Protein AF-A0A967KXI3-F1 (afdb_monomer)

Foldseek 3Di:
DDQFLVLQVQVVVVCVVVPFDKDKAADDDPVDPGGIDIDGDDDDDVRLVVVQVVVQVSCCPRPNNPPDGDRDDDDPVCCVVQNDPVRDDQDPVNVVVVVVCVPPPDDPPDPDDDDPVVVVVRSVVRLVSCLVVVRCCSCVVVVNDRPDPPPPDPPPDPVVVVVVVVVVVPPPDD

Sequence (174 aa):
MPRTVVELFDLYELQKELEHQCKCGIELRATDNRRYGGYFYNWGQEEGQKCYEKVRKAVSKQISPEVGVVLKCSCTEYEIDCGPPNDWVASKEQLFIEDAMRRYVVQATENFRQDDNMRIYVMLKWIHHAAMTSDPTYKEFTSGKDITFNPKTYHVDWTTFNNKKERKNGKMAK

Radius of gyration: 25.33 Å; Cα contacts (8 Å, |Δi|>4): 136; chains: 1; bounding box: 49×63×78 Å

Structure (mmCIF, N/CA/C/O backbone):
data_AF-A0A967KXI3-F1
#
_entry.id   AF-A0A967KXI3-F1
#
loop_
_atom_site.group_PDB
_atom_site.id
_atom_site.type_symbol
_atom_site.label_atom_id
_atom_site.label_alt_id
_atom_site.label_comp_id
_atom_site.label_asym_id
_atom_site.label_entity_id
_atom_site.label_seq_id
_atom_site.pdbx_PDB_ins_code
_atom_site.Cartn_x
_atom_site.Cartn_y
_atom_site.Cartn_z
_atom_site.occupancy
_atom_site.B_iso_or_equiv
_atom_site.auth_seq_id
_atom_site.auth_comp_id
_atom_site.auth_asym_id
_atom_site.auth_atom_id
_atom_site.pdbx_PDB_model_num
ATOM 1 N N . MET A 1 1 ? -5.965 -7.346 -1.588 1.00 93.56 1 MET A N 1
ATOM 2 C CA . MET A 1 1 ? -5.558 -6.083 -0.975 1.00 93.56 1 MET A CA 1
ATOM 3 C C . MET A 1 1 ? -6.270 -6.014 0.360 1.00 93.56 1 MET A C 1
ATOM 5 O O . MET A 1 1 ? -7.343 -6.617 0.437 1.00 93.56 1 MET A O 1
ATOM 9 N N . PRO A 1 2 ? -5.702 -5.359 1.384 1.00 97.81 2 PRO A N 1
ATOM 10 C CA . PRO A 1 2 ? -6.383 -5.200 2.663 1.00 97.81 2 PRO A CA 1
ATOM 11 C C . PRO A 1 2 ? -7.748 -4.535 2.475 1.00 97.81 2 PRO A C 1
ATOM 13 O O . PRO A 1 2 ? -7.894 -3.592 1.693 1.00 97.81 2 PRO A O 1
ATOM 16 N N . ARG A 1 3 ? -8.756 -5.061 3.157 1.00 97.94 3 ARG A N 1
ATOM 17 C CA . ARG A 1 3 ? -10.155 -4.614 3.125 1.00 97.94 3 ARG A CA 1
ATOM 18 C C . ARG A 1 3 ? -10.477 -3.738 4.329 1.00 97.94 3 ARG A C 1
ATOM 20 O O . ARG A 1 3 ? -11.375 -2.896 4.248 1.00 97.94 3 ARG A O 1
ATOM 27 N N . THR A 1 4 ? -9.729 -3.953 5.407 1.00 98.62 4 THR A N 1
ATOM 28 C CA . THR A 1 4 ? -9.849 -3.274 6.691 1.00 98.62 4 THR A CA 1
ATOM 29 C C . THR A 1 4 ? -8.501 -2.700 7.134 1.00 98.62 4 THR A C 1
ATOM 31 O O . THR A 1 4 ? -7.444 -3.117 6.648 1.00 98.62 4 THR A O 1
ATOM 34 N N . VAL A 1 5 ? -8.516 -1.747 8.063 1.00 98.62 5 VAL A N 1
ATOM 35 C CA . VAL A 1 5 ? -7.306 -1.161 8.643 1.00 98.62 5 VAL A CA 1
ATOM 36 C C . VAL A 1 5 ? -6.551 -2.171 9.502 1.00 98.62 5 VAL A C 1
ATOM 38 O O . VAL A 1 5 ? -5.327 -2.126 9.526 1.00 98.62 5 VAL A O 1
ATOM 41 N N . VAL A 1 6 ? -7.243 -3.134 10.119 1.00 98.69 6 VAL A N 1
ATOM 42 C CA . VAL A 1 6 ? -6.597 -4.274 10.796 1.00 98.69 6 VAL A CA 1
ATOM 43 C C . VAL A 1 6 ? -5.782 -5.096 9.801 1.00 98.69 6 VAL A C 1
ATOM 45 O O . VAL A 1 6 ? -4.578 -5.234 9.984 1.00 98.69 6 VAL A O 1
ATOM 48 N N . GLU A 1 7 ? -6.377 -5.506 8.674 1.00 98.69 7 GLU A N 1
ATOM 49 C CA . GLU A 1 7 ? -5.645 -6.236 7.627 1.00 98.69 7 GLU A CA 1
ATOM 50 C C . GLU A 1 7 ? -4.482 -5.406 7.040 1.00 98.69 7 GLU A C 1
ATOM 52 O O . GLU A 1 7 ? -3.501 -5.970 6.553 1.00 98.69 7 GLU A O 1
ATOM 57 N N . LEU A 1 8 ? -4.571 -4.067 7.053 1.00 98.69 8 LEU A N 1
ATOM 58 C CA . LEU A 1 8 ? -3.471 -3.186 6.645 1.00 98.69 8 LEU A CA 1
ATOM 59 C C . LEU A 1 8 ? -2.320 -3.205 7.663 1.00 98.69 8 LEU A C 1
ATOM 61 O O . LEU A 1 8 ? -1.161 -3.249 7.249 1.00 98.69 8 LEU A O 1
ATOM 65 N N . PHE A 1 9 ? -2.614 -3.188 8.965 1.00 98.69 9 PHE A N 1
ATOM 66 C CA . PHE A 1 9 ? -1.598 -3.348 10.011 1.00 98.69 9 PHE A CA 1
ATOM 67 C C . PHE A 1 9 ? -0.967 -4.746 9.982 1.00 98.69 9 PHE A C 1
ATOM 69 O O . PHE A 1 9 ? 0.255 -4.854 10.085 1.00 98.69 9 PHE A O 1
ATOM 76 N N . ASP A 1 10 ? -1.751 -5.796 9.741 1.00 98.56 10 ASP A N 1
ATOM 77 C CA . ASP A 1 10 ? -1.215 -7.152 9.577 1.00 98.56 10 ASP A CA 1
ATOM 78 C C . ASP A 1 10 ? -0.297 -7.237 8.351 1.00 98.56 10 ASP A C 1
ATOM 80 O O . ASP A 1 10 ? 0.791 -7.812 8.405 1.00 98.56 10 ASP A O 1
ATOM 84 N N . LEU A 1 11 ? -0.690 -6.601 7.240 1.00 98.56 11 LEU A N 1
ATOM 85 C CA . LEU A 1 11 ? 0.155 -6.517 6.051 1.00 98.56 11 LEU A CA 1
ATOM 86 C C . LEU A 1 11 ? 1.445 -5.736 6.313 1.00 98.56 11 LEU A C 1
ATOM 88 O O . LEU A 1 11 ? 2.486 -6.097 5.767 1.00 98.56 11 LEU A O 1
ATOM 92 N N . TYR A 1 12 ? 1.387 -4.681 7.123 1.00 98.00 12 TYR A N 1
ATOM 93 C CA . TYR A 1 12 ? 2.560 -3.911 7.519 1.00 98.00 12 TYR A CA 1
ATOM 94 C C . TYR A 1 12 ? 3.577 -4.767 8.289 1.00 98.00 12 TYR A C 1
ATOM 96 O O . TYR A 1 12 ? 4.773 -4.718 7.991 1.00 98.00 12 TYR A O 1
ATOM 104 N N . GLU A 1 13 ? 3.118 -5.584 9.239 1.00 98.25 13 GLU A N 1
ATOM 105 C CA . GLU A 1 13 ? 3.993 -6.501 9.976 1.00 98.25 13 GLU A CA 1
ATOM 106 C C . GLU A 1 13 ? 4.527 -7.622 9.075 1.00 98.25 13 GLU A C 1
ATOM 108 O O . GLU A 1 13 ? 5.740 -7.836 9.030 1.00 98.25 13 GLU A O 1
ATOM 113 N N . LEU A 1 14 ? 3.677 -8.230 8.240 1.00 98.19 14 LEU A N 1
ATOM 114 C CA . LEU A 1 14 ? 4.111 -9.213 7.241 1.00 98.19 14 LEU A CA 1
ATOM 115 C C . LEU A 1 14 ? 5.185 -8.636 6.299 1.00 98.19 14 LEU A C 1
ATOM 117 O O . LEU A 1 14 ? 6.164 -9.302 5.968 1.00 98.19 14 LEU A O 1
ATOM 121 N N . GLN A 1 15 ? 5.026 -7.390 5.854 1.00 97.50 15 GLN A N 1
ATOM 122 C CA . GLN A 1 15 ? 5.996 -6.717 4.989 1.00 97.50 15 GLN A CA 1
ATOM 123 C C . GLN A 1 15 ? 7.375 -6.583 5.644 1.00 97.50 15 GLN A C 1
ATOM 125 O O . GLN A 1 15 ? 8.387 -6.763 4.962 1.00 97.50 15 GLN A O 1
ATOM 130 N N . LYS A 1 16 ? 7.421 -6.328 6.957 1.00 95.69 16 LYS A N 1
ATOM 131 C CA . LYS A 1 16 ? 8.672 -6.309 7.729 1.00 95.69 16 LYS A CA 1
ATOM 132 C C . LYS A 1 16 ? 9.290 -7.702 7.822 1.00 95.69 16 LYS A C 1
ATOM 134 O O . LYS A 1 16 ? 10.491 -7.828 7.622 1.00 95.69 16 LYS A O 1
ATOM 139 N N . GLU A 1 17 ? 8.482 -8.732 8.070 1.00 97.56 17 GLU A N 1
ATOM 140 C CA . GLU A 1 17 ? 8.953 -10.123 8.159 1.00 97.56 17 GLU A CA 1
ATOM 141 C C . GLU A 1 17 ? 9.537 -10.649 6.843 1.00 97.56 17 GLU A C 1
ATOM 143 O O . GLU A 1 17 ? 10.480 -11.437 6.847 1.00 97.56 17 GLU A O 1
ATOM 148 N N . LEU A 1 18 ? 8.968 -10.252 5.701 1.00 96.25 18 LEU A N 1
ATOM 149 C CA . LEU A 1 18 ? 9.400 -10.764 4.399 1.00 96.25 18 LEU A CA 1
ATOM 150 C C . LEU A 1 18 ? 10.701 -10.138 3.878 1.00 96.25 18 LEU A C 1
ATOM 152 O O . LEU A 1 18 ? 11.212 -10.647 2.871 1.00 96.25 18 LEU A O 1
ATOM 156 N N . GLU A 1 19 ? 11.188 -9.073 4.529 1.00 94.00 19 GLU A N 1
ATOM 157 C CA . GLU A 1 19 ? 12.424 -8.335 4.216 1.00 94.00 19 GLU A CA 1
ATOM 158 C C . GLU A 1 19 ? 12.572 -7.996 2.723 1.00 94.00 19 GLU A C 1
ATOM 160 O O . GLU A 1 19 ? 13.632 -8.140 2.116 1.00 94.00 19 GLU A O 1
ATOM 165 N N . HIS A 1 20 ? 11.478 -7.565 2.099 1.00 94.81 20 HIS A N 1
ATOM 166 C CA . HIS A 1 20 ? 11.440 -7.235 0.677 1.00 94.81 20 HIS A CA 1
ATOM 167 C C . HIS A 1 20 ? 11.090 -5.762 0.482 1.00 94.81 20 HIS A C 1
ATOM 169 O O . HIS A 1 20 ? 10.381 -5.176 1.303 1.00 94.81 20 HIS A O 1
ATOM 175 N N . GLN A 1 21 ? 11.562 -5.149 -0.607 1.00 94.50 21 GLN A N 1
ATOM 176 C CA . GLN A 1 21 ? 11.219 -3.761 -0.905 1.00 94.50 21 GLN A CA 1
ATOM 177 C C . GLN A 1 21 ? 9.707 -3.634 -1.068 1.00 94.50 21 GLN A C 1
ATOM 179 O O . GLN A 1 21 ? 9.089 -4.293 -1.904 1.00 94.50 21 GLN A O 1
ATOM 184 N N . CYS A 1 22 ? 9.092 -2.805 -0.235 1.00 96.12 22 CYS A N 1
ATOM 185 C CA . CYS A 1 22 ? 7.647 -2.755 -0.147 1.00 96.12 22 CYS A CA 1
ATOM 186 C C . CYS A 1 22 ? 7.149 -1.409 0.375 1.00 96.12 22 CYS A C 1
ATOM 188 O O . CYS A 1 22 ? 7.907 -0.584 0.888 1.00 96.12 22 CYS A O 1
ATOM 190 N N . LYS A 1 23 ? 5.845 -1.188 0.219 1.00 95.81 23 LYS A N 1
ATOM 191 C CA . LYS A 1 23 ? 5.10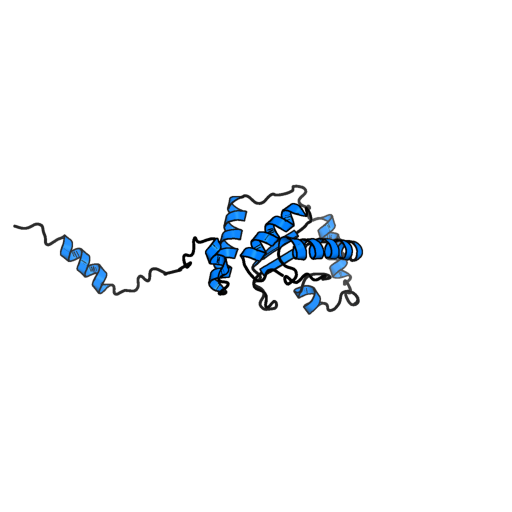7 -0.124 0.903 1.00 95.81 23 LYS A CA 1
ATOM 192 C C . LYS A 1 23 ? 3.671 -0.568 1.145 1.00 95.81 23 LYS A C 1
ATOM 194 O O . LYS A 1 23 ? 3.147 -1.402 0.402 1.00 95.81 23 LYS A O 1
ATOM 199 N N . CYS A 1 24 ? 3.005 0.040 2.111 1.00 97.62 24 CYS A N 1
ATOM 200 C CA . CYS A 1 24 ? 1.564 -0.079 2.290 1.00 97.62 24 CYS A CA 1
ATOM 201 C C . CYS A 1 24 ? 0.976 1.235 2.809 1.00 97.62 24 CYS A C 1
ATOM 203 O O . CYS A 1 24 ? 1.703 2.124 3.263 1.00 97.62 24 CYS A O 1
ATOM 205 N N . GLY A 1 25 ? -0.337 1.387 2.677 1.00 98.06 25 GLY A N 1
ATOM 206 C CA . GLY A 1 25 ? -1.050 2.536 3.211 1.00 98.06 25 GLY A CA 1
ATOM 207 C C . GLY A 1 25 ? -2.452 2.697 2.643 1.00 98.06 25 GLY A C 1
ATOM 208 O O . GLY A 1 25 ? -3.025 1.774 2.063 1.00 98.06 25 GLY A O 1
ATOM 209 N N . ILE A 1 26 ? -2.987 3.900 2.827 1.00 98.19 26 ILE A N 1
ATOM 210 C CA . ILE A 1 26 ? -4.289 4.314 2.301 1.00 98.19 26 ILE A CA 1
ATOM 211 C C . ILE A 1 26 ? -4.236 4.493 0.787 1.00 98.19 26 ILE A C 1
ATOM 213 O O . ILE A 1 26 ? -3.237 4.965 0.237 1.00 98.19 26 ILE A O 1
ATOM 217 N N . GLU A 1 27 ? -5.332 4.141 0.132 1.00 96.38 27 GLU A N 1
ATOM 218 C CA . GLU A 1 27 ? -5.547 4.404 -1.280 1.00 96.38 27 GLU A CA 1
ATOM 219 C C . GLU A 1 27 ? -6.456 5.628 -1.424 1.00 96.38 27 GLU A C 1
ATOM 221 O O . GLU A 1 27 ? -7.511 5.718 -0.798 1.00 96.38 27 GLU A O 1
ATOM 226 N N . LEU A 1 28 ? -5.993 6.619 -2.183 1.00 94.94 28 LEU A N 1
ATOM 227 C CA . LEU A 1 28 ? -6.666 7.916 -2.333 1.00 94.94 28 LEU A CA 1
ATOM 228 C C . LEU A 1 28 ? -7.009 8.224 -3.790 1.00 94.94 28 LEU A C 1
ATOM 230 O O . LEU A 1 28 ? -7.672 9.226 -4.062 1.00 94.94 28 LEU A O 1
ATOM 234 N N . ARG A 1 29 ? -6.532 7.412 -4.738 1.00 92.50 29 ARG A N 1
ATOM 235 C CA . ARG A 1 29 ? -6.780 7.647 -6.158 1.00 92.50 29 ARG A CA 1
ATOM 236 C C . ARG A 1 29 ? -8.230 7.335 -6.485 1.00 92.50 29 ARG A C 1
ATOM 238 O O . ARG A 1 29 ? -8.719 6.258 -6.179 1.00 92.50 29 ARG A O 1
ATOM 245 N N . ALA A 1 30 ? -8.877 8.237 -7.214 1.00 91.44 30 ALA A N 1
ATOM 246 C CA . ALA A 1 30 ? -10.242 8.029 -7.698 1.00 91.44 30 ALA A CA 1
ATOM 247 C C . ALA A 1 30 ? -10.365 6.863 -8.701 1.00 91.44 30 ALA A C 1
ATOM 249 O O . ALA A 1 30 ? -11.461 6.363 -8.931 1.00 91.44 30 ALA A O 1
ATOM 250 N N . THR A 1 31 ? -9.251 6.441 -9.307 1.00 90.56 31 THR A N 1
ATOM 251 C CA . THR A 1 31 ? -9.187 5.321 -10.255 1.00 90.56 31 THR A CA 1
ATOM 252 C C . THR A 1 31 ? -9.107 3.951 -9.580 1.00 90.56 31 THR A C 1
ATOM 254 O O . THR A 1 31 ? -9.245 2.940 -10.266 1.00 90.56 31 THR A O 1
ATOM 257 N N . ASP A 1 32 ? -8.901 3.892 -8.260 1.00 89.19 32 ASP A N 1
ATOM 258 C CA . ASP A 1 32 ? -8.907 2.650 -7.488 1.00 89.19 32 ASP A CA 1
ATOM 259 C C . ASP A 1 32 ? -10.088 2.675 -6.503 1.00 89.19 32 ASP A C 1
ATOM 261 O O . ASP A 1 32 ? -10.309 3.643 -5.782 1.00 89.19 32 ASP A O 1
ATOM 265 N N . ASN A 1 33 ? -10.887 1.610 -6.490 1.00 91.38 33 ASN A N 1
ATOM 266 C CA . ASN A 1 33 ? -12.074 1.498 -5.641 1.00 91.38 33 ASN A CA 1
ATOM 267 C C . ASN A 1 33 ? -11.774 0.924 -4.245 1.00 91.38 33 ASN A C 1
ATOM 269 O O . ASN A 1 33 ? -12.695 0.613 -3.485 1.00 91.38 33 ASN A O 1
ATOM 273 N N . ARG A 1 34 ? -10.498 0.728 -3.913 1.00 95.00 34 ARG A N 1
ATOM 274 C CA . ARG A 1 34 ? -10.047 0.149 -2.645 1.00 95.00 34 ARG A CA 1
ATOM 275 C C . ARG A 1 34 ? -9.761 1.244 -1.621 1.00 95.00 34 ARG A C 1
ATOM 277 O O . ARG A 1 34 ? -9.437 2.369 -1.970 1.00 95.00 34 ARG A O 1
ATOM 284 N N . ARG A 1 35 ? -9.837 0.886 -0.335 1.00 97.00 35 ARG A N 1
ATOM 285 C CA . ARG A 1 35 ? -9.471 1.772 0.790 1.00 97.00 35 ARG A CA 1
ATOM 286 C C . ARG A 1 35 ? -7.975 1.740 1.105 1.00 97.00 35 ARG A C 1
ATOM 288 O O . ARG A 1 35 ? -7.399 2.723 1.561 1.00 97.00 35 ARG A O 1
ATOM 295 N N . TYR A 1 36 ? -7.348 0.587 0.878 1.00 98.25 36 TYR A N 1
ATOM 296 C CA . TYR A 1 36 ? -5.977 0.306 1.284 1.00 98.25 36 TYR A CA 1
ATOM 297 C C . TYR A 1 36 ? -5.227 -0.444 0.188 1.00 98.25 36 TYR A C 1
ATOM 299 O O . TYR A 1 36 ? -5.812 -1.196 -0.598 1.00 98.25 36 TYR A O 1
ATOM 307 N N . GLY A 1 37 ? -3.908 -0.284 0.182 1.00 97.19 37 GLY A N 1
ATOM 308 C CA . GLY A 1 37 ? -3.017 -0.957 -0.750 1.00 97.19 37 GLY A CA 1
ATOM 309 C C . GLY A 1 37 ? -1.720 -1.391 -0.084 1.00 97.19 37 GLY A C 1
ATOM 310 O O . GLY A 1 37 ? -1.242 -0.770 0.865 1.00 97.19 37 GLY A O 1
ATOM 311 N N . GLY A 1 38 ? -1.130 -2.450 -0.625 1.00 97.06 38 GLY A N 1
ATOM 312 C CA . GLY A 1 38 ? 0.224 -2.871 -0.308 1.00 97.06 38 GLY A CA 1
ATOM 313 C C . GLY A 1 38 ? 0.922 -3.368 -1.562 1.00 97.06 38 GLY A C 1
ATOM 314 O O . GLY A 1 38 ? 0.294 -3.953 -2.443 1.00 97.06 38 GLY A O 1
ATOM 315 N N . TYR A 1 39 ? 2.212 -3.083 -1.651 1.00 97.31 39 TYR A N 1
ATOM 316 C CA . TYR A 1 39 ? 3.016 -3.254 -2.850 1.00 97.31 39 TYR A CA 1
ATOM 317 C C . TYR A 1 39 ? 4.344 -3.900 -2.469 1.00 97.31 39 TYR A C 1
ATOM 319 O O . TYR A 1 39 ? 4.944 -3.516 -1.465 1.00 97.31 39 TYR A O 1
ATOM 327 N N . PHE A 1 40 ? 4.791 -4.849 -3.286 1.00 97.62 40 PHE A N 1
ATOM 328 C CA . PHE A 1 40 ? 6.114 -5.467 -3.230 1.00 97.62 40 PHE A CA 1
ATOM 329 C C . PHE A 1 40 ? 6.809 -5.181 -4.564 1.00 97.62 40 PHE A C 1
ATOM 331 O O . PHE A 1 40 ? 6.221 -5.411 -5.624 1.00 97.62 40 PHE A O 1
ATOM 338 N N . TYR A 1 41 ? 8.011 -4.617 -4.512 1.00 96.31 41 TYR A N 1
ATOM 339 C CA . TYR A 1 41 ? 8.736 -4.106 -5.671 1.00 96.31 41 TYR A CA 1
ATOM 340 C C . TYR A 1 41 ? 9.786 -5.101 -6.142 1.00 96.31 41 TYR A C 1
ATOM 342 O O . TYR A 1 41 ? 10.638 -5.500 -5.362 1.00 96.31 41 TYR A O 1
ATOM 350 N N . ASN A 1 42 ? 9.733 -5.455 -7.425 1.00 96.50 42 ASN A N 1
ATOM 351 C CA . ASN A 1 42 ? 10.571 -6.489 -8.022 1.00 96.50 42 ASN A CA 1
ATOM 352 C C . ASN A 1 42 ? 11.243 -5.964 -9.292 1.00 96.50 42 ASN A C 1
ATOM 354 O O . ASN A 1 42 ? 10.663 -5.145 -10.014 1.00 96.50 42 ASN A O 1
ATOM 358 N N . TRP A 1 43 ? 12.423 -6.491 -9.601 1.00 93.94 43 TRP A N 1
ATOM 359 C CA . TRP A 1 43 ? 13.152 -6.233 -10.833 1.00 93.94 43 TRP A CA 1
ATOM 360 C C . TRP A 1 43 ? 12.836 -7.308 -11.873 1.00 93.94 43 TRP A C 1
ATOM 362 O O . TRP A 1 43 ? 13.470 -8.356 -11.970 1.00 93.94 43 TRP A O 1
ATOM 372 N N . GLY A 1 44 ? 11.840 -7.009 -12.705 1.00 92.38 44 GLY A N 1
ATOM 373 C CA . GLY A 1 44 ? 11.457 -7.856 -13.830 1.00 92.38 44 GLY A CA 1
ATOM 374 C C . GLY A 1 44 ? 10.443 -8.949 -13.485 1.00 92.38 44 GLY A C 1
ATOM 375 O O . GLY A 1 44 ? 10.002 -9.125 -12.348 1.00 92.38 44 GLY A O 1
ATOM 376 N N . GLN A 1 45 ? 10.019 -9.662 -14.528 1.00 93.25 45 GLN A N 1
ATOM 377 C CA . GLN A 1 45 ? 8.876 -10.572 -14.470 1.00 93.25 45 GLN A CA 1
ATOM 378 C C . GLN A 1 45 ? 9.153 -11.841 -13.655 1.00 93.25 45 GLN A C 1
ATOM 380 O O . GLN A 1 45 ? 8.293 -12.263 -12.885 1.00 93.25 45 GLN A O 1
ATOM 385 N N . GLU A 1 46 ? 10.336 -12.440 -13.806 1.00 96.19 46 GLU A N 1
ATOM 386 C CA . GLU A 1 46 ? 10.690 -13.686 -13.115 1.00 96.19 46 GLU A CA 1
ATOM 387 C C . GLU A 1 46 ? 10.749 -13.490 -11.592 1.00 96.19 46 GLU A C 1
ATOM 389 O O . GLU A 1 46 ? 10.176 -14.277 -10.837 1.00 96.19 46 GLU A O 1
ATOM 394 N N . GLU A 1 47 ? 11.391 -12.410 -11.130 1.00 96.56 47 GLU A N 1
ATOM 395 C CA . GLU A 1 47 ? 11.404 -12.054 -9.708 1.00 96.56 47 GLU A CA 1
ATOM 396 C C . GLU A 1 47 ? 9.981 -11.776 -9.208 1.00 96.56 47 GLU A C 1
ATOM 398 O O . GLU A 1 47 ? 9.571 -12.311 -8.176 1.00 96.56 47 GLU A O 1
ATOM 403 N N . GLY A 1 48 ? 9.191 -11.032 -9.990 1.00 97.06 48 GLY A N 1
ATOM 404 C CA . GLY A 1 48 ? 7.792 -10.748 -9.684 1.00 97.06 48 GLY A CA 1
ATOM 405 C C . GLY A 1 48 ? 6.938 -12.005 -9.494 1.00 97.06 48 GLY A C 1
ATOM 406 O O . GLY A 1 48 ? 6.139 -12.057 -8.560 1.00 97.06 48 GLY A O 1
ATOM 407 N N . GLN A 1 49 ? 7.124 -13.040 -10.318 1.00 98.12 49 GLN A N 1
ATOM 408 C CA . GLN A 1 49 ? 6.408 -14.316 -10.183 1.00 98.12 49 GLN A CA 1
ATOM 409 C C . GLN A 1 49 ? 6.787 -15.056 -8.893 1.00 98.12 49 GLN A C 1
ATOM 411 O O . GLN A 1 49 ? 5.903 -15.461 -8.134 1.00 98.12 49 GLN A O 1
ATOM 416 N N . LYS A 1 50 ? 8.086 -15.158 -8.584 1.00 98.06 50 LYS A N 1
ATOM 417 C CA . LYS A 1 50 ? 8.564 -15.786 -7.337 1.00 98.06 50 LYS A CA 1
ATOM 418 C C . LYS A 1 50 ? 8.059 -15.036 -6.101 1.00 98.06 50 LYS A C 1
ATOM 420 O O . LYS A 1 50 ? 7.610 -15.645 -5.126 1.00 98.06 50 LYS A O 1
ATOM 425 N N . CYS A 1 51 ? 8.102 -13.705 -6.142 1.00 98.06 51 CYS A N 1
ATOM 426 C CA . CYS A 1 51 ? 7.593 -12.851 -5.075 1.00 98.06 51 CYS A CA 1
ATOM 427 C C . CYS A 1 51 ? 6.075 -12.991 -4.918 1.00 98.06 51 CYS A C 1
ATOM 429 O O . CYS A 1 51 ? 5.593 -13.145 -3.796 1.00 98.06 51 CYS A O 1
ATOM 431 N N . TYR A 1 52 ? 5.325 -13.036 -6.023 1.00 98.31 52 TYR A N 1
ATOM 432 C CA . TYR A 1 52 ? 3.882 -13.263 -6.012 1.00 98.31 52 TYR A CA 1
ATOM 433 C C . TYR A 1 52 ? 3.513 -14.555 -5.277 1.00 98.31 52 TYR A C 1
ATOM 435 O O . TYR A 1 52 ? 2.670 -14.518 -4.383 1.00 98.31 52 TYR A O 1
ATOM 443 N N . GLU A 1 53 ? 4.162 -15.678 -5.589 1.00 98.38 53 GLU A N 1
ATOM 444 C CA . GLU A 1 53 ? 3.895 -16.961 -4.927 1.00 98.38 53 GLU A CA 1
ATOM 445 C C . GLU A 1 53 ? 4.201 -16.905 -3.424 1.00 98.38 53 GLU A C 1
ATOM 447 O O . GLU A 1 53 ? 3.378 -17.319 -2.596 1.00 98.38 53 GLU A O 1
ATOM 452 N N . LYS A 1 54 ? 5.358 -16.330 -3.061 1.00 98.31 54 LYS A N 1
ATOM 453 C CA . LYS A 1 54 ? 5.781 -16.124 -1.667 1.00 98.31 54 LYS A CA 1
ATOM 454 C C . LYS A 1 54 ? 4.760 -15.280 -0.899 1.00 98.31 54 LYS A C 1
ATOM 456 O O . LYS A 1 54 ? 4.284 -15.702 0.158 1.00 98.31 54 LYS A O 1
ATOM 461 N N . VAL A 1 55 ? 4.395 -14.116 -1.436 1.00 98.31 55 VAL A N 1
ATOM 462 C CA . VAL A 1 55 ? 3.453 -13.172 -0.818 1.00 98.31 55 VAL A CA 1
ATOM 463 C C . VAL A 1 55 ? 2.058 -13.776 -0.747 1.00 98.31 55 VAL A C 1
ATOM 465 O O . VAL A 1 55 ? 1.430 -13.728 0.307 1.00 98.31 55 VAL A O 1
ATOM 468 N N . ARG A 1 56 ? 1.571 -14.402 -1.822 1.00 98.50 56 ARG A N 1
ATOM 469 C CA . ARG A 1 56 ? 0.251 -15.040 -1.846 1.00 98.50 56 ARG A CA 1
ATOM 470 C C . ARG A 1 56 ? 0.137 -16.096 -0.753 1.00 98.50 56 ARG A C 1
ATOM 472 O O . ARG A 1 56 ? -0.851 -16.088 -0.017 1.00 98.50 56 ARG A O 1
ATOM 479 N N . LYS A 1 57 ? 1.144 -16.963 -0.614 1.00 98.50 57 LYS A N 1
ATOM 480 C CA . LYS A 1 57 ? 1.193 -17.981 0.444 1.00 98.50 57 LYS A CA 1
ATOM 481 C C . LYS A 1 57 ? 1.198 -17.350 1.838 1.00 98.50 57 LYS A C 1
ATOM 483 O O . LYS A 1 57 ? 0.455 -17.805 2.705 1.00 98.50 57 LYS A O 1
ATOM 488 N N . ALA A 1 58 ? 2.007 -16.313 2.049 1.00 98.44 58 ALA A N 1
ATOM 489 C CA . ALA A 1 58 ? 2.123 -15.650 3.345 1.00 98.44 58 ALA A CA 1
ATOM 490 C C . ALA A 1 58 ? 0.832 -14.917 3.744 1.00 98.44 58 ALA A C 1
ATOM 492 O O . ALA A 1 58 ? 0.314 -15.160 4.830 1.00 98.44 58 ALA A O 1
ATOM 493 N N . VAL A 1 59 ? 0.247 -14.125 2.839 1.00 98.44 59 VAL A N 1
ATOM 494 C CA . VAL A 1 59 ? -1.021 -13.409 3.069 1.00 98.44 59 VAL A CA 1
ATOM 495 C C . VAL A 1 59 ? -2.158 -14.386 3.354 1.00 98.44 59 VAL A C 1
ATOM 497 O O . VAL A 1 59 ? -2.926 -14.165 4.284 1.00 98.44 59 VAL A O 1
ATOM 500 N N . SER A 1 60 ? -2.259 -15.487 2.599 1.00 98.38 60 SER A N 1
ATOM 501 C CA . SER A 1 60 ? -3.308 -16.488 2.840 1.00 98.38 60 SER A CA 1
ATOM 502 C C . SER A 1 60 ? -3.175 -17.180 4.196 1.00 98.38 60 SER A C 1
ATOM 504 O O . SER A 1 60 ? -4.184 -17.579 4.766 1.00 98.38 60 SER A O 1
ATOM 506 N N . LYS A 1 61 ? -1.944 -17.338 4.699 1.00 98.44 61 LYS A N 1
ATOM 507 C CA . LYS A 1 61 ? -1.665 -17.984 5.985 1.00 98.44 61 LYS A CA 1
ATOM 508 C C . LYS A 1 61 ? -1.839 -17.037 7.174 1.00 98.44 61 LYS A C 1
ATOM 510 O O . LYS A 1 61 ? -2.353 -17.470 8.197 1.00 98.44 61 LYS A O 1
ATOM 515 N N . GLN A 1 62 ? -1.332 -15.810 7.070 1.00 98.19 62 GLN A N 1
ATOM 516 C CA . GLN A 1 62 ? -1.211 -14.893 8.207 1.00 98.19 62 GLN A CA 1
ATOM 517 C C . GLN A 1 62 ? -2.348 -13.871 8.301 1.00 98.19 62 GLN A C 1
ATOM 519 O O . GLN A 1 62 ? -2.651 -13.436 9.401 1.00 98.19 62 GLN A O 1
ATOM 524 N N . ILE A 1 63 ? -2.964 -13.494 7.175 1.00 98.12 63 ILE A N 1
ATOM 525 C CA . ILE A 1 63 ? -3.995 -12.447 7.139 1.00 98.12 63 ILE A CA 1
ATOM 526 C C . ILE A 1 63 ? -5.345 -13.074 6.793 1.00 98.12 63 ILE A C 1
ATOM 528 O O . ILE A 1 63 ? -6.219 -13.215 7.639 1.00 98.12 63 ILE A O 1
ATOM 532 N N . SER A 1 64 ? -5.522 -13.479 5.535 1.00 98.25 64 SER A N 1
ATOM 533 C CA . SER A 1 64 ? -6.711 -14.191 5.068 1.00 98.25 64 SER A CA 1
ATOM 534 C C . SER A 1 64 ? -6.524 -14.656 3.619 1.00 98.25 64 SER A C 1
ATOM 536 O O . SER A 1 64 ? -5.959 -13.918 2.799 1.00 98.25 64 SER A O 1
ATOM 538 N N . PRO A 1 65 ? -7.036 -15.844 3.243 1.00 97.88 65 PRO A N 1
ATOM 539 C CA . PRO A 1 65 ? -7.061 -16.276 1.846 1.00 97.88 65 PRO A CA 1
ATOM 540 C C . PRO A 1 65 ? -7.910 -15.363 0.947 1.00 97.88 65 PRO A C 1
ATOM 542 O O . PRO A 1 65 ? -7.671 -15.310 -0.259 1.00 97.88 65 PRO A O 1
ATOM 545 N N . GLU A 1 66 ? -8.858 -14.610 1.511 1.00 97.88 66 GLU A N 1
ATOM 546 C CA . GLU A 1 66 ? -9.745 -13.705 0.767 1.00 97.88 66 GLU A CA 1
ATOM 547 C C . GLU A 1 66 ? -9.085 -12.363 0.418 1.00 97.88 66 GLU A C 1
ATOM 549 O O . GLU A 1 66 ? -9.534 -11.649 -0.483 1.00 97.88 66 GLU A O 1
ATOM 554 N N . VAL A 1 67 ? -7.992 -12.002 1.098 1.00 97.81 67 VAL A N 1
ATOM 555 C CA . VAL A 1 67 ? -7.230 -10.793 0.772 1.00 97.81 67 VAL A CA 1
ATOM 556 C C . VAL A 1 67 ? -6.558 -11.010 -0.575 1.00 97.81 67 VAL A C 1
ATOM 558 O O . VAL A 1 67 ? -5.611 -11.781 -0.678 1.00 97.81 67 VAL A O 1
ATOM 561 N N . GLY A 1 68 ? -7.022 -10.328 -1.625 1.00 96.69 68 GLY A N 1
ATOM 562 C CA . GLY A 1 68 ? -6.467 -10.487 -2.977 1.00 96.69 68 GLY A CA 1
ATOM 563 C C . GLY A 1 68 ? -4.966 -10.163 -3.079 1.00 96.69 68 GLY A C 1
ATOM 564 O O . GLY A 1 68 ? -4.468 -9.249 -2.430 1.00 96.69 68 GLY A O 1
ATOM 565 N N . VAL A 1 69 ? -4.241 -10.871 -3.931 1.00 98.00 69 VAL A N 1
ATOM 566 C CA . VAL A 1 69 ? -2.852 -10.553 -4.289 1.00 98.00 69 VAL A CA 1
ATOM 567 C C . VAL A 1 69 ? -2.795 -10.653 -5.800 1.00 98.00 69 VAL A C 1
ATOM 569 O O . VAL A 1 69 ? -3.324 -11.609 -6.367 1.00 98.00 69 VAL A O 1
ATOM 572 N N . VAL A 1 70 ? -2.217 -9.647 -6.445 1.00 96.88 70 VAL A N 1
ATOM 573 C CA . VAL A 1 70 ? -2.122 -9.561 -7.904 1.00 96.88 70 VAL A CA 1
ATOM 574 C C . VAL A 1 70 ? -0.686 -9.249 -8.288 1.00 96.88 70 VAL A C 1
ATOM 576 O O . VAL A 1 70 ? -0.005 -8.511 -7.577 1.00 96.88 70 VAL A O 1
ATOM 579 N N . LEU A 1 71 ? -0.241 -9.817 -9.403 1.00 96.25 71 LEU A N 1
ATOM 580 C CA . LEU A 1 71 ? 1.005 -9.435 -10.050 1.00 96.25 71 LEU A CA 1
ATOM 581 C C . LEU A 1 71 ? 0.678 -8.396 -11.122 1.00 96.25 71 LEU A C 1
ATOM 583 O O . LEU A 1 71 ? -0.220 -8.612 -11.934 1.00 96.25 71 LEU A O 1
ATOM 587 N N . LYS A 1 72 ? 1.385 -7.269 -11.098 1.00 93.38 72 LYS A N 1
ATOM 588 C CA . LYS A 1 72 ? 1.185 -6.144 -12.012 1.00 93.38 72 LYS A CA 1
ATOM 589 C C . LYS A 1 72 ? 2.533 -5.708 -12.578 1.00 93.38 72 LYS A C 1
ATOM 591 O O . LYS A 1 72 ? 3.541 -5.786 -11.875 1.00 93.38 72 LYS A O 1
ATOM 596 N N . CYS A 1 73 ? 2.547 -5.256 -13.825 1.00 89.38 73 CYS A N 1
ATOM 597 C CA . CYS A 1 73 ? 3.733 -4.714 -14.470 1.00 89.38 73 CYS A CA 1
ATOM 598 C C . CYS A 1 73 ? 3.568 -3.186 -14.530 1.00 89.38 73 CYS A C 1
ATOM 600 O O . CYS A 1 73 ? 2.811 -2.683 -15.344 1.00 89.38 73 CYS A O 1
ATOM 602 N N . SER A 1 74 ? 4.259 -2.452 -13.647 1.00 88.44 74 SER A N 1
ATOM 603 C CA . SER A 1 74 ? 4.131 -0.991 -13.429 1.00 88.44 74 SER A CA 1
ATOM 604 C C . SER A 1 74 ? 2.898 -0.531 -12.626 1.00 88.44 74 SER A C 1
ATOM 606 O O . SER A 1 74 ? 2.165 -1.335 -12.048 1.00 88.44 74 SER A O 1
ATOM 608 N N . CYS A 1 75 ? 2.744 0.786 -12.457 1.00 88.06 75 CYS A N 1
ATOM 609 C CA . CYS A 1 75 ? 1.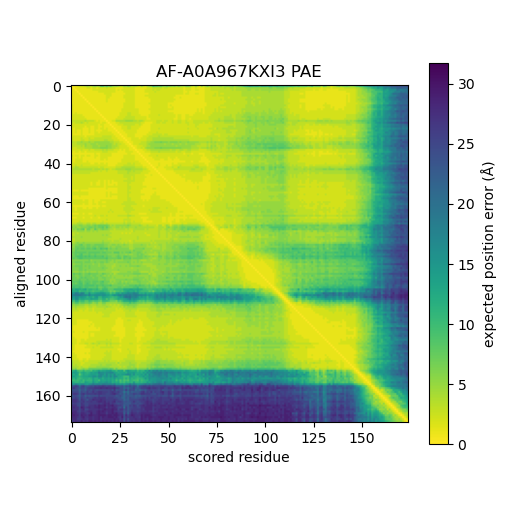642 1.421 -11.734 1.00 88.06 75 CYS A CA 1
ATOM 610 C C . CYS A 1 75 ? 0.373 1.532 -12.593 1.00 88.06 75 CYS A C 1
ATOM 612 O O . CYS A 1 75 ? 0.384 1.323 -13.803 1.00 88.06 75 CYS A O 1
ATOM 614 N N . THR A 1 76 ? -0.761 1.795 -11.942 1.00 88.94 76 THR A N 1
ATOM 615 C CA . THR A 1 76 ? -2.074 1.824 -12.607 1.00 88.94 76 THR A CA 1
ATOM 616 C C . THR A 1 76 ? -2.185 2.963 -13.598 1.00 88.94 76 THR A C 1
ATOM 618 O O . THR A 1 76 ? -2.716 2.765 -14.679 1.00 88.94 76 THR A O 1
ATOM 621 N N . GLU A 1 77 ? -1.634 4.114 -13.255 1.00 89.88 77 GLU A N 1
ATOM 622 C CA . GLU A 1 77 ? -1.584 5.299 -14.097 1.00 89.88 77 GLU A CA 1
ATOM 623 C C . GLU A 1 77 ? -0.810 5.013 -15.387 1.00 89.88 77 GLU A C 1
ATOM 625 O O . GLU A 1 77 ? -1.299 5.285 -16.474 1.00 89.88 77 GLU A O 1
ATOM 630 N N . TYR A 1 78 ? 0.342 4.348 -15.274 1.00 89.94 78 TYR A N 1
ATOM 631 C CA . TYR A 1 78 ? 1.160 4.011 -16.434 1.00 89.94 78 TYR A CA 1
ATOM 632 C C . TYR A 1 78 ? 0.481 2.990 -17.354 1.00 89.94 78 TYR A C 1
ATOM 634 O O . TYR A 1 78 ? 0.505 3.150 -18.567 1.00 89.94 78 TYR A O 1
ATOM 642 N N . GLU A 1 79 ? -0.175 1.963 -16.804 1.00 90.75 79 GLU A N 1
ATOM 643 C CA . GLU A 1 79 ? -0.956 1.023 -17.624 1.00 90.75 79 GLU A CA 1
ATOM 644 C C . GLU A 1 79 ? -2.174 1.689 -18.292 1.00 90.75 79 GLU A C 1
ATOM 646 O O . GLU A 1 79 ? -2.541 1.305 -19.401 1.00 90.75 79 GLU A O 1
ATOM 651 N N . ILE A 1 80 ? -2.801 2.682 -17.647 1.00 90.50 80 ILE A N 1
ATOM 652 C CA . ILE A 1 80 ? -3.909 3.453 -18.236 1.00 90.50 80 ILE A CA 1
ATOM 653 C C . ILE A 1 80 ? -3.408 4.303 -19.408 1.00 90.50 80 ILE A C 1
ATOM 655 O O . ILE A 1 80 ? -4.039 4.310 -20.464 1.00 90.50 80 ILE A O 1
ATOM 659 N N . ASP A 1 81 ? -2.285 4.997 -19.227 1.00 90.19 81 ASP A N 1
ATOM 660 C CA . ASP A 1 81 ? -1.779 5.964 -20.203 1.00 90.19 81 ASP A CA 1
ATOM 661 C C . ASP A 1 81 ? -1.011 5.297 -21.354 1.00 90.19 81 ASP A C 1
ATOM 663 O O . ASP A 1 81 ? -1.081 5.750 -22.497 1.00 90.19 81 ASP A O 1
ATOM 667 N N . CYS A 1 82 ? -0.265 4.226 -21.069 1.00 90.00 82 CYS A N 1
ATOM 668 C CA . CYS A 1 82 ? 0.639 3.575 -22.022 1.00 90.00 82 CYS A CA 1
ATOM 669 C C . CYS A 1 82 ? 0.135 2.217 -22.531 1.00 90.00 82 CYS A C 1
ATOM 671 O O . CYS A 1 82 ? 0.746 1.650 -23.435 1.00 90.00 82 CYS A O 1
ATOM 673 N N . GLY A 1 83 ? -0.959 1.685 -21.982 1.00 90.88 83 GLY A N 1
ATOM 674 C CA . GLY A 1 83 ? -1.484 0.374 -22.359 1.00 90.88 83 GLY A CA 1
ATOM 675 C C . GLY A 1 83 ? -0.686 -0.794 -21.760 1.00 90.88 83 GLY A C 1
ATOM 676 O O . GLY A 1 83 ? 0.003 -0.630 -20.745 1.00 90.88 83 GLY A O 1
ATOM 677 N N . PRO A 1 84 ? -0.796 -2.006 -22.331 1.00 89.88 84 PRO A N 1
ATOM 678 C CA . PRO A 1 84 ? -0.145 -3.188 -21.784 1.00 89.88 84 PRO A CA 1
ATOM 679 C C . PRO A 1 84 ? 1.384 -3.136 -21.980 1.00 89.88 84 PRO A C 1
ATOM 681 O O . PRO A 1 84 ? 1.859 -2.572 -22.963 1.00 89.88 84 PRO A O 1
ATOM 684 N N . PRO A 1 85 ? 2.170 -3.795 -21.107 1.00 87.44 85 PRO A N 1
ATOM 685 C CA . PRO A 1 85 ? 3.636 -3.727 -21.126 1.00 87.44 85 PRO A CA 1
ATOM 686 C C . PRO A 1 85 ? 4.313 -4.062 -22.454 1.00 87.44 85 PRO A C 1
ATOM 688 O O . PRO A 1 85 ? 5.369 -3.519 -22.762 1.00 87.44 85 PRO A O 1
ATOM 691 N N . ASN A 1 86 ? 3.711 -4.952 -23.244 1.00 89.38 86 ASN A N 1
ATOM 692 C CA . ASN A 1 86 ? 4.256 -5.368 -24.537 1.00 89.38 86 ASN A CA 1
ATOM 693 C C . ASN A 1 86 ? 4.184 -4.267 -25.605 1.00 89.38 86 ASN A C 1
ATOM 695 O O . ASN A 1 86 ? 4.902 -4.349 -26.598 1.00 89.38 86 ASN A O 1
ATOM 699 N N . ASP A 1 87 ? 3.347 -3.253 -25.389 1.00 88.62 87 ASP A N 1
ATOM 700 C CA . ASP A 1 87 ? 3.126 -2.159 -26.332 1.00 88.62 87 ASP A CA 1
ATOM 701 C C . ASP A 1 87 ? 3.924 -0.903 -25.945 1.00 88.62 87 ASP A C 1
ATOM 703 O O . ASP A 1 87 ? 3.879 0.111 -26.644 1.00 88.62 87 ASP A O 1
ATOM 707 N N . TRP A 1 88 ? 4.668 -0.941 -24.834 1.00 90.12 88 TRP A N 1
ATOM 708 C CA . TRP A 1 88 ? 5.430 0.211 -24.368 1.00 90.12 88 TRP A CA 1
ATOM 709 C C . TRP A 1 88 ? 6.631 0.475 -25.271 1.00 90.12 88 TRP A C 1
ATOM 711 O O . TRP A 1 88 ? 7.538 -0.347 -25.405 1.00 90.12 88 TRP A O 1
ATOM 721 N N . VAL A 1 89 ? 6.668 1.674 -25.850 1.00 89.88 89 VAL A N 1
ATOM 722 C CA . VAL A 1 89 ? 7.776 2.140 -26.685 1.00 89.88 89 VAL A CA 1
ATOM 723 C C . VAL A 1 89 ? 8.368 3.395 -26.061 1.00 89.88 89 VAL A C 1
ATOM 725 O O . VAL A 1 89 ? 7.734 4.447 -26.044 1.00 89.88 89 VAL A O 1
ATOM 728 N N . ALA A 1 90 ? 9.605 3.293 -25.574 1.00 90.75 90 ALA A N 1
ATOM 729 C CA . ALA A 1 90 ? 10.343 4.453 -25.093 1.00 90.75 90 ALA A CA 1
ATOM 730 C C . ALA A 1 90 ? 10.783 5.325 -26.278 1.00 90.75 90 ALA A C 1
ATOM 732 O O . ALA A 1 90 ? 11.460 4.862 -27.204 1.00 90.75 90 ALA A O 1
ATOM 733 N N . SER A 1 91 ? 10.413 6.603 -26.257 1.00 93.75 91 SER A N 1
ATOM 734 C CA . SER A 1 91 ? 10.864 7.566 -27.258 1.00 93.75 91 SER A CA 1
ATOM 735 C C . SER A 1 91 ? 12.363 7.850 -27.102 1.00 93.75 91 SER A C 1
ATOM 737 O O . SER A 1 91 ? 12.944 7.703 -26.025 1.00 93.75 91 SER A O 1
ATOM 739 N N . LYS A 1 92 ? 13.017 8.313 -28.176 1.00 96.88 92 LYS A N 1
ATOM 740 C CA . LYS A 1 92 ? 14.436 8.717 -28.113 1.00 96.88 92 LYS A CA 1
ATOM 741 C C . LYS A 1 92 ? 14.681 9.813 -27.073 1.00 96.88 92 LYS A C 1
ATOM 743 O O . LYS A 1 92 ? 15.730 9.829 -26.441 1.00 96.88 92 LYS A O 1
ATOM 748 N N . GLU A 1 93 ? 13.716 10.713 -26.909 1.00 96.94 93 GLU A N 1
ATOM 749 C CA . GLU A 1 93 ? 13.770 11.785 -25.918 1.00 96.94 93 GLU A CA 1
ATOM 750 C C . GLU A 1 93 ? 13.673 11.235 -24.490 1.00 96.94 93 GLU A C 1
ATOM 752 O O . GLU A 1 93 ? 14.485 11.606 -23.648 1.00 96.94 93 GLU A O 1
ATOM 757 N N . GLN A 1 94 ? 12.760 10.292 -24.229 1.00 94.38 94 GLN A N 1
ATOM 758 C CA . GLN A 1 94 ? 12.654 9.628 -22.924 1.00 94.38 94 GLN A CA 1
ATOM 759 C C . GLN A 1 94 ? 13.947 8.896 -22.566 1.00 94.38 94 GLN A C 1
ATOM 761 O O . GLN A 1 94 ? 14.480 9.102 -21.481 1.00 94.38 94 GLN A O 1
ATOM 766 N N . LEU A 1 95 ? 14.501 8.118 -23.500 1.00 95.94 95 LEU A N 1
ATOM 767 C CA . LEU A 1 95 ? 15.768 7.411 -23.291 1.00 95.94 95 LEU A CA 1
ATOM 768 C C . LEU A 1 95 ? 16.926 8.376 -22.995 1.00 95.94 95 LEU A C 1
ATOM 770 O O . LEU A 1 95 ? 17.769 8.086 -22.148 1.00 95.94 95 LEU A O 1
ATOM 774 N N . PHE A 1 96 ? 16.960 9.534 -23.663 1.00 96.81 96 PHE A N 1
ATOM 775 C CA . PHE A 1 96 ? 17.947 10.577 -23.390 1.00 96.81 96 PHE A CA 1
ATOM 776 C C . PHE A 1 96 ? 17.777 11.181 -21.988 1.00 96.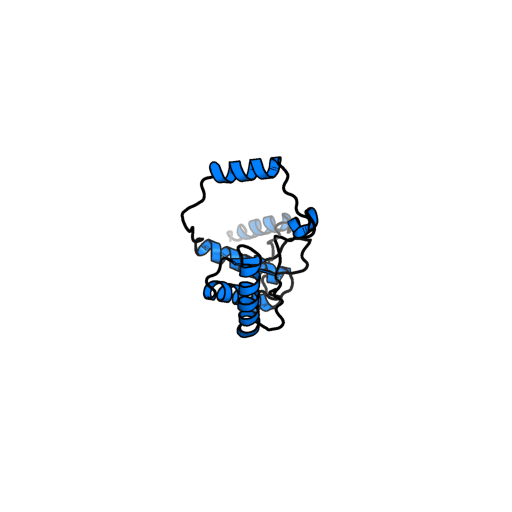81 96 PHE A C 1
ATOM 778 O O . PHE A 1 96 ? 18.762 11.335 -21.266 1.00 96.81 96 PHE A O 1
ATOM 785 N N . ILE A 1 97 ? 16.542 11.491 -21.580 1.00 96.62 97 ILE A N 1
ATOM 786 C CA . ILE A 1 97 ? 16.244 12.030 -20.245 1.00 96.62 97 ILE A CA 1
ATOM 787 C C . ILE A 1 97 ? 16.595 11.008 -19.161 1.00 96.62 97 ILE A C 1
ATOM 789 O O . ILE A 1 97 ? 17.249 11.365 -18.184 1.00 96.62 97 ILE A O 1
ATOM 793 N N . GLU A 1 98 ? 16.215 9.741 -19.327 1.00 94.31 98 GLU A N 1
ATOM 794 C CA . GLU A 1 98 ? 16.523 8.675 -18.369 1.00 94.31 98 GLU A CA 1
ATOM 795 C C . GLU A 1 98 ? 18.035 8.455 -18.211 1.00 94.31 98 GLU A C 1
ATOM 797 O O . GLU A 1 98 ? 18.524 8.298 -17.087 1.00 94.31 98 GLU A O 1
ATOM 802 N N . ASP A 1 99 ? 18.793 8.488 -19.312 1.00 95.56 99 ASP A N 1
ATOM 803 C CA . ASP A 1 99 ? 20.258 8.418 -19.286 1.00 95.56 99 ASP A CA 1
ATOM 804 C C . ASP A 1 99 ? 20.868 9.637 -18.576 1.00 95.56 99 ASP A C 1
ATOM 806 O O . ASP A 1 99 ? 21.718 9.477 -17.696 1.00 95.56 99 ASP A O 1
ATOM 810 N N . ALA A 1 100 ? 20.386 10.848 -18.872 1.00 96.06 100 ALA A N 1
ATOM 811 C CA . ALA A 1 100 ? 20.827 12.060 -18.187 1.00 96.06 100 ALA A CA 1
ATOM 812 C C . ALA A 1 100 ? 20.523 12.002 -16.679 1.00 96.06 100 ALA A C 1
ATOM 814 O O . ALA A 1 100 ? 21.404 12.273 -15.860 1.00 96.06 100 ALA A O 1
ATOM 815 N N . MET A 1 101 ? 19.317 11.581 -16.288 1.00 95.12 101 MET A N 1
ATOM 816 C CA . MET A 1 101 ? 18.952 11.409 -14.880 1.00 95.12 101 MET A CA 1
ATOM 817 C C . MET A 1 101 ? 19.878 10.411 -14.188 1.00 95.12 101 MET A C 1
ATOM 819 O O . MET A 1 101 ? 20.395 10.702 -13.112 1.00 95.12 101 MET A O 1
ATOM 823 N N . ARG A 1 102 ? 20.153 9.267 -14.821 1.00 91.19 102 ARG A N 1
ATOM 824 C CA . ARG A 1 102 ? 21.044 8.245 -14.260 1.00 91.19 102 ARG A CA 1
ATOM 825 C C . ARG A 1 102 ? 22.476 8.751 -14.069 1.00 91.19 102 ARG A C 1
ATOM 827 O O . ARG A 1 102 ? 23.123 8.350 -13.106 1.00 91.19 102 ARG A O 1
ATOM 834 N N . ARG A 1 103 ? 22.973 9.598 -14.975 1.00 93.25 103 ARG A N 1
ATOM 835 C CA . ARG A 1 103 ? 24.345 10.132 -14.926 1.00 93.25 103 ARG A CA 1
ATOM 836 C C . ARG A 1 103 ? 24.518 11.272 -13.933 1.00 93.25 103 ARG A C 1
ATOM 838 O O . ARG A 1 103 ? 25.575 11.366 -13.316 1.00 93.25 103 ARG A O 1
ATOM 845 N N . TYR A 1 104 ? 23.525 12.153 -13.822 1.00 94.50 104 TYR A N 1
ATOM 846 C CA . TYR A 1 104 ? 23.688 13.431 -13.125 1.00 94.50 104 TYR A CA 1
ATOM 847 C C . TYR A 1 104 ? 22.941 13.518 -11.793 1.00 94.50 104 TYR A C 1
ATOM 849 O O . TYR A 1 104 ? 23.317 14.331 -10.948 1.00 94.50 104 TYR A O 1
ATOM 857 N N . VAL A 1 105 ? 21.905 12.703 -11.568 1.00 93.38 105 VAL A N 1
ATOM 858 C CA . VAL A 1 105 ? 21.187 12.690 -10.287 1.00 93.38 105 VAL A CA 1
ATOM 859 C C . VAL A 1 105 ? 21.932 11.789 -9.310 1.00 93.38 105 VAL A C 1
ATOM 861 O O . VAL A 1 105 ? 22.045 10.581 -9.514 1.00 93.38 105 VAL A O 1
ATOM 864 N N . VAL A 1 106 ? 22.422 12.384 -8.220 1.00 87.19 106 VAL A N 1
ATOM 865 C CA . VAL A 1 106 ? 23.030 11.639 -7.114 1.00 87.19 106 VAL A CA 1
ATOM 866 C C . VAL A 1 106 ? 21.971 10.724 -6.513 1.00 87.19 106 VAL A C 1
ATOM 868 O O . VAL A 1 106 ? 20.965 11.188 -5.974 1.00 87.19 106 VAL A O 1
ATOM 871 N N . GLN A 1 107 ? 22.192 9.417 -6.609 1.00 80.81 107 GLN A N 1
ATOM 872 C CA . GLN A 1 107 ? 21.345 8.454 -5.924 1.00 80.81 107 GLN A CA 1
ATOM 873 C C . GLN A 1 107 ? 21.652 8.514 -4.432 1.00 80.81 107 GLN A C 1
ATOM 875 O O . GLN A 1 107 ? 22.816 8.486 -4.032 1.00 80.81 107 GLN A O 1
ATOM 880 N N . ALA A 1 108 ? 20.610 8.610 -3.608 1.00 76.00 108 ALA A N 1
ATOM 881 C CA . ALA A 1 108 ? 20.762 8.500 -2.168 1.00 76.00 108 ALA A CA 1
ATOM 882 C C . ALA A 1 108 ? 21.389 7.137 -1.843 1.00 76.00 108 ALA A C 1
ATOM 884 O O . ALA A 1 108 ? 20.795 6.094 -2.108 1.00 76.00 108 ALA A O 1
ATOM 885 N N . THR A 1 109 ? 22.606 7.152 -1.309 1.00 70.19 109 THR A N 1
ATOM 886 C CA . THR A 1 109 ? 23.341 5.942 -0.915 1.00 70.19 109 THR A CA 1
ATOM 887 C C . THR A 1 109 ? 22.997 5.496 0.502 1.00 70.19 109 THR A C 1
ATOM 889 O O . THR A 1 109 ? 23.284 4.3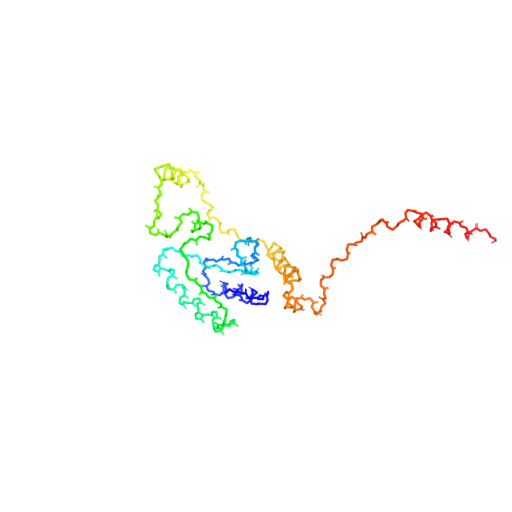62 0.880 1.00 70.19 109 THR A O 1
ATOM 892 N N . GLU A 1 110 ? 22.382 6.373 1.294 1.00 77.12 110 GLU A N 1
ATOM 893 C CA . GLU A 1 110 ? 22.010 6.090 2.673 1.00 77.12 110 GLU A CA 1
ATOM 894 C C . GLU A 1 110 ? 20.578 5.561 2.763 1.00 77.12 110 GLU A C 1
ATOM 896 O O . GLU A 1 110 ? 19.629 6.138 2.225 1.00 77.12 110 GLU A O 1
ATOM 901 N N . ASN A 1 111 ? 20.416 4.462 3.502 1.00 73.31 111 ASN A N 1
ATOM 902 C CA . ASN A 1 111 ? 19.108 3.961 3.901 1.00 73.31 111 ASN A CA 1
ATOM 903 C C . ASN A 1 111 ? 18.515 4.901 4.955 1.00 73.31 111 ASN A C 1
ATOM 905 O O . ASN A 1 111 ? 18.678 4.695 6.160 1.00 73.31 111 ASN A O 1
ATOM 909 N N . PHE A 1 112 ? 17.810 5.935 4.501 1.00 78.62 112 PHE A N 1
ATOM 910 C CA . PHE A 1 112 ? 17.054 6.810 5.387 1.00 78.62 112 PHE A CA 1
ATOM 911 C C . PHE A 1 112 ? 15.881 6.040 5.987 1.00 78.62 112 PHE A C 1
ATOM 913 O O . PHE A 1 112 ? 14.820 5.877 5.378 1.00 78.62 112 PHE A O 1
ATOM 920 N N . ARG A 1 113 ? 16.061 5.567 7.218 1.00 83.94 113 ARG A N 1
ATOM 921 C CA . ARG A 1 113 ? 14.943 5.090 8.022 1.00 83.94 113 ARG A CA 1
ATOM 922 C C . ARG A 1 113 ? 14.078 6.294 8.395 1.00 83.94 113 ARG A C 1
ATOM 924 O O . ARG A 1 113 ? 14.569 7.256 8.977 1.00 83.94 113 ARG A O 1
ATOM 931 N N . GLN A 1 114 ? 12.788 6.228 8.072 1.00 87.75 114 GLN A N 1
ATOM 932 C CA . GLN A 1 114 ? 11.828 7.222 8.550 1.00 87.75 114 GLN A CA 1
ATOM 933 C C . GLN A 1 114 ? 11.796 7.223 10.080 1.00 87.75 114 GLN A C 1
ATOM 935 O O . GLN A 1 114 ? 11.740 6.155 10.696 1.00 87.75 114 GLN A O 1
ATOM 940 N N . ASP A 1 115 ? 11.798 8.421 10.666 1.00 94.31 115 ASP A N 1
ATOM 941 C CA . ASP A 1 115 ? 11.664 8.606 12.109 1.00 94.31 115 ASP A CA 1
ATOM 942 C C . ASP A 1 115 ? 10.390 7.934 12.640 1.00 94.31 115 ASP A C 1
ATOM 944 O O . ASP A 1 115 ? 9.347 7.903 11.972 1.00 94.31 115 ASP A O 1
ATOM 948 N N . ASP A 1 116 ? 10.461 7.405 13.860 1.00 94.62 116 ASP A N 1
ATOM 949 C CA . ASP A 1 116 ? 9.353 6.655 14.442 1.00 94.62 116 ASP A CA 1
ATOM 950 C C . ASP A 1 116 ? 8.111 7.546 14.651 1.00 94.62 116 ASP A C 1
ATOM 952 O O . ASP A 1 116 ? 6.992 7.073 14.438 1.00 94.62 116 ASP A O 1
ATOM 956 N N . ASN A 1 117 ? 8.265 8.851 14.924 1.00 96.62 117 ASN A N 1
ATOM 957 C CA . ASN A 1 117 ? 7.120 9.769 15.013 1.00 96.62 117 ASN A CA 1
ATOM 958 C C . ASN A 1 117 ? 6.419 9.943 13.662 1.00 96.62 117 ASN A C 1
ATOM 960 O O . ASN A 1 117 ? 5.192 10.041 13.609 1.00 96.62 117 ASN A O 1
ATOM 964 N N . MET A 1 118 ? 7.176 9.947 12.561 1.00 95.75 118 MET A N 1
ATOM 965 C CA . MET A 1 118 ? 6.601 10.017 11.216 1.00 95.75 118 MET A CA 1
ATOM 966 C C . MET A 1 118 ? 5.810 8.746 10.898 1.00 95.75 118 MET A C 1
ATOM 968 O O . MET A 1 118 ? 4.694 8.826 10.385 1.00 95.75 118 MET A O 1
ATOM 972 N N . ARG A 1 119 ? 6.342 7.573 11.261 1.00 94.62 119 ARG A N 1
ATOM 973 C CA . ARG A 1 119 ? 5.642 6.289 11.096 1.00 94.62 119 ARG A CA 1
ATOM 974 C C . ARG A 1 119 ? 4.344 6.254 11.900 1.00 94.62 119 ARG A C 1
ATOM 976 O O . ARG A 1 119 ? 3.302 5.915 11.344 1.00 94.62 119 ARG A O 1
ATOM 983 N N . ILE A 1 120 ? 4.385 6.681 13.164 1.00 96.62 120 ILE A N 1
ATOM 984 C CA . ILE A 1 120 ? 3.197 6.790 14.025 1.00 96.62 120 ILE A CA 1
ATOM 985 C C . ILE A 1 120 ? 2.172 7.745 13.408 1.00 96.62 120 ILE A C 1
ATOM 987 O O . ILE A 1 120 ? 0.991 7.415 13.322 1.00 96.62 120 ILE A O 1
ATOM 991 N N . TYR A 1 121 ? 2.607 8.910 12.927 1.00 97.44 121 TYR A N 1
ATOM 992 C CA . TYR A 1 121 ? 1.724 9.872 12.272 1.00 97.44 121 TYR A CA 1
ATOM 993 C C . TYR A 1 121 ? 1.047 9.292 11.018 1.00 97.44 121 TYR A C 1
ATOM 995 O O . TYR A 1 121 ? -0.149 9.503 10.803 1.00 97.44 121 TYR A O 1
ATOM 1003 N N . VAL A 1 122 ? 1.776 8.523 10.207 1.00 97.25 122 VAL A N 1
ATOM 1004 C CA . VAL A 1 122 ? 1.214 7.815 9.046 1.00 97.25 122 VAL A CA 1
ATOM 1005 C C . VAL A 1 122 ? 0.196 6.755 9.479 1.00 97.25 122 VAL A C 1
ATOM 1007 O O . VAL A 1 122 ? -0.895 6.704 8.915 1.00 97.25 122 VAL A O 1
ATOM 1010 N N . MET A 1 123 ? 0.492 5.968 10.513 1.00 98.12 123 MET A N 1
ATOM 1011 C CA . MET A 1 123 ? -0.436 4.968 11.059 1.00 98.12 123 MET A CA 1
ATOM 1012 C C . MET A 1 123 ? -1.709 5.608 11.634 1.00 98.12 123 MET A C 1
ATOM 1014 O O . MET A 1 123 ? -2.813 5.114 11.403 1.00 98.12 123 MET A O 1
ATOM 1018 N N . LEU A 1 124 ? -1.595 6.763 12.299 1.00 97.56 124 LEU A N 1
ATOM 1019 C CA . LEU A 1 124 ? -2.755 7.548 12.734 1.00 97.56 124 LEU A CA 1
ATOM 1020 C C . LEU A 1 124 ? -3.623 7.973 11.543 1.00 97.56 124 LEU A C 1
ATOM 1022 O O . LEU A 1 124 ? -4.849 7.887 11.618 1.00 97.56 124 LEU A O 1
ATOM 1026 N N . LYS A 1 125 ? -3.020 8.363 10.411 1.00 97.81 125 LYS A N 1
ATOM 1027 C CA . LYS A 1 125 ? -3.788 8.654 9.188 1.00 97.81 125 LYS A CA 1
ATOM 1028 C C . LYS A 1 125 ? -4.551 7.439 8.671 1.00 97.81 125 LYS A C 1
ATOM 1030 O O . LYS A 1 125 ? -5.653 7.622 8.160 1.00 97.81 125 LYS A O 1
ATOM 1035 N N . TRP A 1 126 ? -4.013 6.226 8.805 1.00 98.50 126 TRP A N 1
ATOM 1036 C CA . TRP A 1 126 ? -4.722 5.005 8.407 1.00 98.50 126 TRP A CA 1
ATOM 1037 C C . TRP A 1 126 ? -5.980 4.792 9.253 1.00 98.50 126 TRP A C 1
ATOM 1039 O O . TRP A 1 126 ? -7.057 4.575 8.699 1.00 98.50 126 TRP A O 1
ATOM 1049 N N . ILE A 1 127 ? -5.867 4.952 10.575 1.00 98.44 127 ILE A N 1
ATOM 1050 C CA . ILE A 1 127 ? -6.992 4.847 11.522 1.00 98.44 127 ILE A CA 1
ATOM 1051 C C . ILE A 1 127 ? -8.051 5.925 11.236 1.00 98.44 127 ILE A C 1
ATOM 1053 O O . ILE A 1 127 ? -9.243 5.631 11.156 1.00 98.44 127 ILE A O 1
ATOM 1057 N N . HIS A 1 128 ? -7.630 7.171 11.006 1.00 97.00 128 HIS A N 1
ATOM 1058 C CA . HIS A 1 128 ? -8.547 8.256 10.646 1.00 97.00 128 HIS A CA 1
ATOM 1059 C C . HIS A 1 128 ? -9.259 7.985 9.312 1.00 97.00 128 HIS A C 1
ATOM 1061 O O . HIS A 1 128 ? -10.466 8.191 9.201 1.00 97.00 128 HIS A O 1
ATOM 1067 N N . HIS A 1 129 ? -8.533 7.502 8.30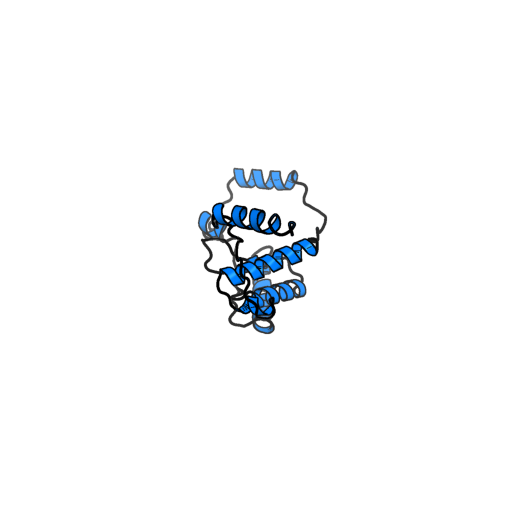2 1.00 97.38 129 HIS A N 1
ATOM 1068 C CA . HIS A 1 129 ? -9.110 7.130 7.011 1.00 97.38 129 HIS A CA 1
ATOM 1069 C C . HIS A 1 129 ? -10.133 5.997 7.140 1.00 97.38 129 HIS A C 1
ATOM 1071 O O . HIS A 1 129 ? -11.195 6.062 6.523 1.00 97.38 129 HIS A O 1
ATOM 1077 N N . ALA A 1 130 ? -9.858 4.999 7.978 1.00 97.75 130 ALA A N 1
ATOM 1078 C CA . ALA A 1 130 ? -10.793 3.921 8.278 1.00 97.75 130 ALA A CA 1
ATOM 1079 C C . ALA A 1 130 ? -12.108 4.446 8.878 1.00 97.75 130 ALA A C 1
ATOM 1081 O O . ALA A 1 130 ? -13.189 4.111 8.391 1.00 97.75 130 ALA A O 1
ATOM 1082 N N . ALA A 1 131 ? -12.026 5.364 9.847 1.00 96.88 131 ALA A N 1
ATOM 1083 C CA . ALA A 1 131 ? -13.208 6.023 10.402 1.00 96.88 131 ALA A CA 1
ATOM 1084 C C . ALA A 1 131 ? -13.993 6.819 9.344 1.00 96.88 131 ALA A C 1
ATOM 1086 O O . ALA A 1 131 ? -15.217 6.712 9.278 1.00 96.88 131 ALA A O 1
ATOM 1087 N N . MET A 1 132 ? -13.306 7.567 8.472 1.00 95.50 132 MET A N 1
ATOM 1088 C CA . MET A 1 132 ? -13.949 8.349 7.403 1.00 95.50 132 MET A CA 1
ATOM 1089 C C . MET A 1 132 ? -14.605 7.480 6.320 1.00 95.50 132 MET A C 1
ATOM 1091 O O . MET A 1 132 ? -15.605 7.883 5.733 1.00 95.50 132 MET A O 1
ATOM 1095 N N . THR A 1 133 ? -14.065 6.291 6.051 1.00 95.62 133 THR A N 1
ATOM 1096 C CA . THR A 1 133 ? -14.553 5.375 5.001 1.00 95.62 133 THR A CA 1
ATOM 1097 C C . THR A 1 133 ? -15.473 4.274 5.529 1.00 95.62 133 THR A C 1
ATOM 1099 O O . THR A 1 133 ? -15.788 3.323 4.803 1.00 95.62 133 THR A O 1
ATOM 1102 N N . SER A 1 134 ? -15.946 4.428 6.773 1.00 96.12 134 SER A N 1
ATOM 1103 C CA . SER A 1 134 ? -16.858 3.497 7.448 1.00 96.12 134 SER A CA 1
ATOM 1104 C C . SER A 1 134 ? -16.316 2.066 7.552 1.00 96.12 134 SER A C 1
ATOM 1106 O O . SER A 1 134 ? -17.081 1.106 7.519 1.00 96.12 134 SER A O 1
ATOM 1108 N N . ASP A 1 135 ? -14.999 1.906 7.677 1.00 97.81 135 ASP A N 1
ATOM 1109 C CA . ASP A 1 135 ? -14.389 0.637 8.070 1.00 97.81 135 ASP A CA 1
ATOM 1110 C C . ASP A 1 135 ? -14.430 0.510 9.602 1.00 97.81 135 ASP A C 1
ATOM 1112 O O . ASP A 1 135 ? -13.642 1.165 10.276 1.00 97.81 135 ASP A O 1
ATOM 1116 N N . PRO A 1 136 ? -15.304 -0.326 10.191 1.00 97.62 136 PRO A N 1
ATOM 1117 C CA . PRO A 1 136 ? -15.521 -0.354 11.638 1.00 97.62 136 PRO A CA 1
ATOM 1118 C C . PRO A 1 136 ? -14.316 -0.862 12.442 1.00 97.62 136 PRO A C 1
ATOM 1120 O O . PRO A 1 136 ? -14.272 -0.650 13.656 1.00 97.62 136 PRO A O 1
ATOM 1123 N N . THR A 1 137 ? -13.341 -1.511 11.799 1.00 98.44 137 THR A N 1
ATOM 1124 C CA . THR A 1 137 ? -12.189 -2.116 12.486 1.00 98.44 137 THR A CA 1
ATOM 1125 C C . THR A 1 137 ? -11.231 -1.085 13.084 1.00 98.44 137 THR A C 1
ATOM 1127 O O . THR A 1 137 ? -10.438 -1.416 13.961 1.00 98.44 137 THR A O 1
ATOM 1130 N N . TYR A 1 138 ? -11.366 0.203 12.732 1.00 98.25 138 TYR A N 1
ATOM 1131 C CA . TYR A 1 138 ? -10.617 1.278 13.397 1.00 98.25 138 TYR A CA 1
ATOM 1132 C C . TYR A 1 138 ? -10.841 1.305 14.916 1.00 98.25 138 TYR A C 1
ATOM 1134 O O . TYR A 1 138 ? -9.981 1.781 15.659 1.00 98.25 138 TYR A O 1
ATOM 1142 N N . LYS A 1 139 ? -11.985 0.783 15.382 1.00 98.12 139 LYS A N 1
ATOM 1143 C CA . LYS A 1 139 ? -12.364 0.740 16.797 1.00 98.12 139 LYS A CA 1
ATOM 1144 C C . LYS A 1 139 ? -11.439 -0.120 17.655 1.00 98.12 139 LYS A C 1
ATOM 1146 O O . LYS A 1 139 ? -11.350 0.123 18.860 1.00 98.12 139 LYS A O 1
ATOM 1151 N N . GLU A 1 140 ? -10.716 -1.059 17.049 1.00 98.12 140 GLU A N 1
ATOM 1152 C CA . GLU A 1 140 ? -9.679 -1.843 17.730 1.00 98.12 140 GLU A CA 1
ATOM 1153 C C . GLU A 1 140 ? -8.523 -0.953 18.206 1.00 98.12 140 GLU A C 1
ATOM 1155 O O . GLU A 1 140 ? -7.950 -1.184 19.269 1.00 98.12 140 GLU A O 1
ATOM 1160 N N . PHE A 1 141 ? -8.262 0.146 17.493 1.00 97.69 141 PHE A N 1
ATOM 1161 C CA . PHE A 1 141 ? -7.193 1.097 17.803 1.00 97.69 141 PHE A CA 1
ATOM 1162 C C . PHE A 1 141 ? -7.657 2.298 18.641 1.00 97.69 141 PHE A C 1
ATOM 1164 O O . PHE A 1 141 ? -6.839 3.120 19.050 1.00 97.69 141 PHE A O 1
ATOM 1171 N N . THR A 1 142 ? -8.959 2.420 18.918 1.00 96.62 142 THR A N 1
ATOM 1172 C CA . THR A 1 142 ? -9.544 3.547 19.672 1.00 96.62 142 THR A CA 1
ATOM 1173 C C . THR A 1 142 ? -10.274 3.109 20.942 1.00 96.62 142 THR A C 1
ATOM 1175 O O . THR A 1 142 ? -11.072 3.866 21.505 1.00 96.62 142 THR A O 1
ATOM 1178 N N . SER A 1 143 ? -10.024 1.881 21.409 1.00 96.50 143 SER A N 1
ATOM 1179 C CA . SER A 1 143 ? -10.712 1.288 22.567 1.00 96.50 143 SER A CA 1
ATOM 1180 C C . SER A 1 143 ? -12.241 1.324 22.422 1.00 96.50 143 SER A C 1
ATOM 1182 O O . SER A 1 143 ? -12.959 1.643 23.372 1.00 96.50 143 SER A O 1
ATOM 1184 N N . GLY A 1 144 ? -12.745 1.074 21.212 1.00 96.12 144 GLY A N 1
ATOM 1185 C CA . GLY A 1 144 ? -14.176 1.086 20.902 1.00 96.12 144 GLY A CA 1
ATOM 1186 C C . GLY A 1 144 ? -14.798 2.472 20.699 1.00 96.12 144 GLY A C 1
ATOM 1187 O O . GLY A 1 144 ? -15.981 2.550 20.364 1.00 96.12 144 GLY A O 1
ATOM 1188 N N . LYS A 1 145 ? -14.047 3.564 20.893 1.00 94.69 145 LYS A N 1
ATOM 1189 C CA . LYS A 1 145 ? -14.579 4.935 20.825 1.00 94.69 145 LYS A CA 1
ATOM 1190 C C . LYS A 1 145 ? -14.611 5.453 19.392 1.00 94.69 145 LYS A C 1
ATOM 1192 O O . LYS A 1 145 ? -13.651 5.279 18.642 1.00 94.69 145 LYS A O 1
ATOM 1197 N N . ASP A 1 146 ? -15.687 6.145 19.035 1.00 93.88 146 ASP A N 1
ATOM 1198 C CA . ASP A 1 146 ? -15.769 6.815 17.740 1.00 93.88 146 ASP A CA 1
ATOM 1199 C C . ASP A 1 146 ? -14.770 7.979 17.665 1.00 93.88 146 ASP A C 1
ATOM 1201 O O . ASP A 1 146 ? -14.603 8.747 18.619 1.00 93.88 146 ASP A O 1
ATOM 1205 N N . ILE A 1 147 ? -14.123 8.137 16.508 1.00 91.62 147 ILE A N 1
ATOM 1206 C CA . ILE A 1 147 ? -13.298 9.315 16.220 1.00 91.62 147 ILE A CA 1
ATOM 1207 C C . ILE A 1 147 ? -14.243 10.439 15.798 1.00 91.62 147 ILE A C 1
ATOM 1209 O O . ILE A 1 147 ? -14.546 10.622 14.621 1.00 91.62 147 ILE A O 1
ATOM 1213 N N . THR A 1 148 ? -14.756 11.188 16.771 1.00 80.00 148 THR A N 1
ATOM 1214 C CA . THR A 1 148 ? -15.593 12.355 16.487 1.00 80.00 148 THR A CA 1
ATOM 1215 C C . THR A 1 148 ? -14.718 13.577 16.240 1.00 80.00 148 THR A C 1
ATOM 1217 O O . THR A 1 148 ? -14.110 14.111 17.172 1.00 80.00 148 THR A O 1
ATOM 1220 N N . PHE A 1 149 ? -14.706 14.085 15.010 1.00 69.62 149 PHE A N 1
ATOM 1221 C CA . PHE A 1 149 ? -14.282 15.458 14.750 1.00 69.62 149 PHE A CA 1
ATOM 1222 C C . PHE A 1 149 ? -15.484 16.348 15.034 1.00 69.62 149 PHE A C 1
ATOM 1224 O O . PHE A 1 149 ? -16.265 16.638 14.139 1.00 69.62 149 PHE A O 1
ATOM 1231 N N . ASN A 1 150 ? -15.681 16.728 16.294 1.00 74.19 150 ASN A N 1
ATOM 1232 C CA . ASN A 1 150 ? -16.645 17.770 16.626 1.00 74.19 150 ASN A CA 1
ATOM 1233 C C . ASN A 1 150 ? -15.919 19.112 16.490 1.00 74.19 150 ASN A C 1
ATOM 1235 O O . ASN A 1 150 ? -15.256 19.523 17.453 1.00 74.19 150 ASN A O 1
ATOM 1239 N N . PRO A 1 151 ? -15.958 19.790 15.321 1.00 73.12 151 PRO A N 1
ATOM 1240 C CA . PRO A 1 151 ? -15.387 21.120 15.229 1.00 73.12 151 PRO A CA 1
ATOM 1241 C C . PRO A 1 151 ? -16.101 21.997 16.253 1.00 73.12 151 PRO A C 1
ATOM 1243 O O . PRO A 1 151 ? -17.330 22.068 16.288 1.00 73.12 151 PRO A O 1
ATOM 1246 N N . LYS A 1 152 ? -15.333 22.673 17.110 1.00 74.81 152 LYS A N 1
ATOM 1247 C CA . LYS A 1 152 ? -15.906 23.734 17.934 1.00 74.81 152 LYS A CA 1
ATOM 1248 C C . LYS A 1 152 ? -16.356 24.838 16.983 1.00 74.81 152 LYS A C 1
ATOM 1250 O O . LYS A 1 152 ? -15.535 25.526 16.386 1.00 74.81 152 LYS A O 1
ATOM 1255 N N . THR A 1 153 ? -17.661 24.980 16.810 1.00 75.75 153 THR A N 1
ATOM 1256 C CA . THR A 1 153 ? -18.253 26.067 16.039 1.00 75.75 153 THR A CA 1
ATOM 1257 C C . THR A 1 153 ? -18.372 27.294 16.932 1.00 75.75 153 THR A C 1
ATOM 1259 O O . THR A 1 153 ? -19.063 27.262 17.946 1.00 75.75 153 THR A O 1
ATOM 1262 N N . TYR A 1 154 ? -17.702 28.384 16.562 1.00 72.44 154 TYR A N 1
ATOM 1263 C CA . TYR A 1 154 ? -17.689 29.629 17.343 1.00 72.44 154 TYR A CA 1
ATOM 1264 C C . TYR A 1 154 ? -18.712 30.669 16.859 1.00 72.44 154 TYR A C 1
ATOM 1266 O O . TYR A 1 154 ? -18.753 31.773 17.385 1.00 72.44 154 TYR A O 1
ATOM 1274 N N . HIS A 1 155 ? -19.560 30.328 15.883 1.00 68.12 155 HIS A N 1
ATOM 1275 C CA . HIS A 1 155 ? -20.613 31.211 15.364 1.00 68.12 155 HIS A CA 1
ATOM 1276 C C . HIS A 1 155 ? -21.913 31.173 16.192 1.00 68.12 155 HIS A C 1
ATOM 1278 O O . HIS A 1 155 ? -22.933 31.704 15.761 1.00 68.12 155 HIS A O 1
ATOM 1284 N N . VAL A 1 156 ? -21.887 30.567 17.385 1.00 58.50 156 VAL A N 1
ATOM 1285 C CA . VAL A 1 156 ? -22.952 30.720 18.387 1.00 58.50 156 VAL A CA 1
ATOM 1286 C C . VAL A 1 156 ? -22.928 32.152 18.922 1.00 58.50 156 VAL A C 1
ATOM 1288 O O . VAL A 1 156 ? -22.203 32.470 19.858 1.00 58.50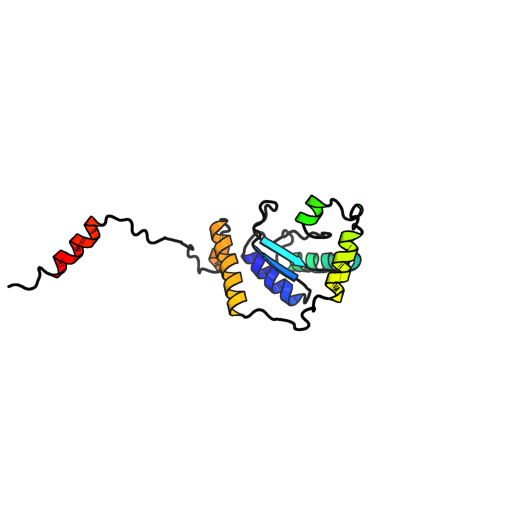 156 VAL A O 1
ATOM 1291 N N . ASP A 1 157 ? -23.698 32.995 18.237 1.00 55.22 157 ASP A N 1
ATOM 1292 C CA . ASP A 1 157 ? -24.260 34.285 18.630 1.00 55.22 157 ASP A CA 1
ATOM 1293 C C . ASP A 1 157 ? -23.383 35.144 19.567 1.00 55.22 157 ASP A C 1
ATOM 1295 O O . ASP A 1 157 ? -23.375 34.976 20.793 1.00 55.22 157 ASP A O 1
ATOM 1299 N N . TRP A 1 158 ? -22.671 36.121 18.987 1.00 56.44 158 TRP A N 1
ATOM 1300 C CA . TRP A 1 158 ? -21.886 37.142 19.704 1.00 56.44 158 TRP A CA 1
ATOM 1301 C C . TRP A 1 158 ? -22.661 37.801 20.861 1.00 56.44 158 TRP A C 1
ATOM 1303 O O . TRP A 1 158 ? -22.055 38.242 21.843 1.00 56.44 158 TRP A O 1
ATOM 1313 N N . THR A 1 159 ? -23.995 37.830 20.790 1.00 59.75 159 THR A N 1
ATOM 1314 C CA . THR A 1 159 ? -24.866 38.347 21.855 1.00 59.75 159 THR A CA 1
ATOM 1315 C C . THR A 1 159 ? -24.762 37.537 23.155 1.00 59.75 159 THR A C 1
ATOM 1317 O O . THR A 1 159 ? -24.781 38.101 24.252 1.00 59.75 159 THR A O 1
ATOM 1320 N N . THR A 1 160 ? -24.553 36.220 23.075 1.00 57.22 160 THR A N 1
ATOM 1321 C CA . THR A 1 160 ? -24.473 35.342 24.255 1.00 57.22 160 THR A CA 1
ATOM 1322 C C . THR A 1 160 ? -23.109 35.434 24.946 1.00 57.22 160 THR A C 1
ATOM 1324 O O . THR A 1 160 ? -23.005 35.248 26.164 1.00 57.22 160 THR A O 1
ATOM 1327 N N . PHE A 1 161 ? -22.051 35.753 24.192 1.00 56.44 161 PHE A N 1
ATOM 1328 C CA . PHE A 1 161 ? -20.690 35.875 24.721 1.00 56.44 161 PHE A CA 1
ATOM 1329 C C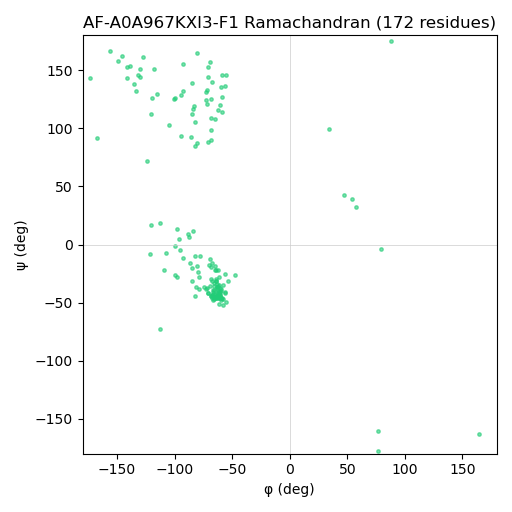 . PHE A 1 161 ? -20.515 37.137 25.585 1.00 56.44 161 PHE A C 1
ATOM 1331 O O . PHE A 1 161 ? -19.881 37.077 26.642 1.00 56.44 161 PHE A O 1
ATOM 1338 N N . ASN A 1 162 ? -21.153 38.251 25.208 1.00 56.53 162 ASN A N 1
ATOM 1339 C CA . ASN A 1 162 ? -21.104 39.503 25.974 1.00 56.53 162 ASN A CA 1
ATOM 1340 C C . ASN A 1 162 ? -21.964 39.466 27.252 1.00 56.53 162 ASN A C 1
ATOM 1342 O O . ASN A 1 162 ? -21.509 39.915 28.305 1.00 56.53 162 ASN A O 1
ATOM 1346 N N . ASN A 1 163 ? -23.127 38.806 27.227 1.00 56.16 163 ASN A N 1
ATOM 1347 C CA . ASN A 1 163 ? -24.011 38.694 28.399 1.00 56.16 163 ASN A CA 1
ATOM 1348 C C . ASN A 1 163 ? -23.403 37.905 29.582 1.00 56.16 163 ASN A C 1
ATOM 1350 O O . ASN A 1 163 ? -23.808 38.077 30.735 1.00 56.16 163 ASN A O 1
ATOM 1354 N N . LYS A 1 164 ? -22.401 37.043 29.345 1.00 53.84 164 LYS A N 1
ATOM 1355 C CA . LYS A 1 164 ? -21.678 36.346 30.428 1.00 53.84 164 LYS A CA 1
ATOM 1356 C C . LYS A 1 164 ? -20.613 37.209 31.114 1.00 53.84 164 LYS A C 1
ATOM 1358 O O . LYS A 1 164 ? -20.288 36.921 32.267 1.00 53.84 164 LYS A O 1
ATOM 1363 N N . LYS A 1 165 ? -20.081 38.246 30.454 1.00 53.66 165 LYS A N 1
ATOM 1364 C CA . LYS A 1 165 ? -19.102 39.168 31.059 1.00 53.66 165 LYS A CA 1
ATOM 1365 C C . LYS A 1 165 ? -19.761 40.100 32.078 1.00 53.66 165 LYS A C 1
ATOM 1367 O O . LYS A 1 165 ? -19.208 40.299 33.154 1.00 53.66 165 LYS A O 1
ATOM 1372 N N . GLU A 1 166 ? -20.973 40.575 31.803 1.00 54.19 166 GLU A N 1
ATOM 1373 C CA . GLU A 1 166 ? -21.688 41.493 32.704 1.00 54.19 166 GLU A CA 1
ATOM 1374 C C . GLU A 1 166 ? -22.131 40.821 34.014 1.00 54.19 166 GLU A C 1
ATOM 1376 O O . GLU A 1 166 ? -22.025 41.407 35.092 1.00 54.19 166 GLU A O 1
ATOM 1381 N N . ARG A 1 167 ? -22.515 39.538 33.973 1.00 54.94 167 ARG A N 1
ATOM 1382 C CA . ARG A 1 167 ? -22.944 38.798 35.176 1.00 54.94 167 ARG A CA 1
ATOM 1383 C C . ARG A 1 167 ? -21.830 38.526 36.195 1.00 54.94 167 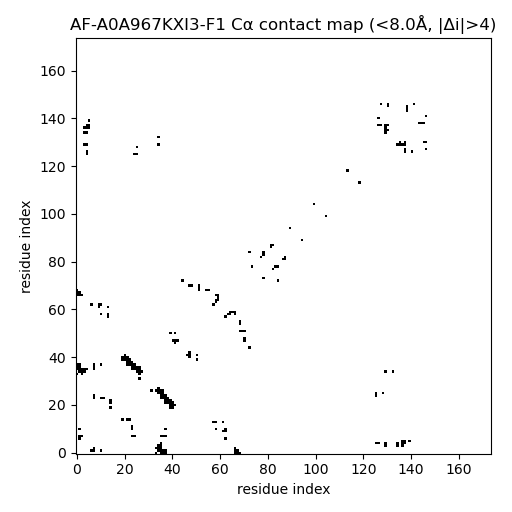ARG A C 1
ATOM 1385 O O . ARG A 1 167 ? -22.146 38.251 37.351 1.00 54.94 167 ARG A O 1
ATOM 1392 N N . LYS A 1 168 ? -20.549 38.594 35.810 1.00 54.25 168 LYS A N 1
ATOM 1393 C CA . LYS A 1 168 ? -19.426 38.426 36.754 1.00 54.25 168 LYS A CA 1
ATOM 1394 C C . LYS A 1 168 ? -19.036 39.718 37.479 1.00 54.25 168 LYS A C 1
ATOM 1396 O O . LYS A 1 168 ? -18.480 39.624 38.567 1.00 54.25 168 LYS A O 1
ATOM 1401 N N . ASN A 1 169 ? -19.392 40.887 36.947 1.00 56.62 169 ASN A N 1
ATOM 1402 C CA . ASN A 1 169 ? -19.068 42.176 37.570 1.00 56.62 169 ASN A CA 1
ATOM 1403 C C . ASN A 1 169 ? -20.176 42.708 38.499 1.00 56.62 169 ASN A C 1
ATOM 1405 O O . ASN A 1 169 ? -19.929 43.618 39.278 1.00 56.62 169 ASN A O 1
ATOM 1409 N N . GLY A 1 170 ? -21.377 42.118 38.479 1.00 56.56 170 GLY A N 1
ATOM 1410 C CA . GLY A 1 170 ? -22.512 42.544 39.312 1.00 56.56 170 GLY A CA 1
ATOM 1411 C C . GLY A 1 170 ? -22.610 41.916 40.712 1.00 56.56 170 GLY A C 1
ATOM 1412 O O . GLY A 1 170 ? -23.640 42.074 41.360 1.00 56.56 170 GLY A O 1
ATOM 1413 N N . LYS A 1 171 ? -21.601 41.166 41.182 1.00 53.00 171 LYS A N 1
ATOM 1414 C CA . LYS A 1 171 ? -21.631 40.461 42.487 1.00 53.00 171 LYS A CA 1
ATOM 1415 C C . LYS A 1 171 ? -20.651 40.993 43.546 1.00 53.00 171 LYS A C 1
ATOM 1417 O O . LYS A 1 171 ? -20.404 40.308 44.532 1.00 53.00 171 LYS A O 1
ATOM 1422 N N . MET A 1 172 ? -20.139 42.212 43.385 1.00 54.38 172 MET A N 1
ATOM 1423 C CA . MET A 1 172 ? -19.408 42.932 44.439 1.00 54.38 172 MET A CA 1
ATOM 1424 C C . MET A 1 172 ? -20.058 44.293 44.708 1.00 54.38 172 MET A C 1
ATOM 1426 O O . MET A 1 172 ? -19.529 45.323 44.317 1.00 54.38 172 MET A O 1
ATOM 1430 N N . ALA A 1 173 ? -21.234 44.284 45.335 1.00 54.03 173 ALA A N 1
ATOM 1431 C CA . ALA A 1 173 ? -21.760 45.424 46.088 1.00 54.03 173 ALA A CA 1
ATOM 1432 C C . ALA A 1 173 ? -22.968 44.968 46.919 1.00 54.03 173 ALA A C 1
ATOM 1434 O O . ALA A 1 173 ? -24.093 44.951 46.419 1.00 54.03 173 ALA A O 1
ATOM 1435 N N . LYS A 1 174 ? -22.716 44.556 48.163 1.00 47.16 174 LYS A N 1
ATOM 1436 C CA . LYS A 1 174 ? -23.538 44.824 49.350 1.00 47.16 174 LYS A CA 1
ATOM 1437 C C . LYS A 1 174 ? -22.713 44.515 50.589 1.00 47.16 174 LYS A C 1
ATOM 1439 O O . LYS A 1 174 ? -22.031 43.468 50.567 1.00 47.16 174 LYS A O 1
#

pLDDT: mean 89.33, std 13.6, range [47.16, 98.69]

Nearest PDB structures (foldseek):
  2nsb-assembly1_A  TM=2.390E-01  e=3.173E+00  Thermotoga maritima

Secondary structure (DSSP, 8-state):
--SSHHHHHHHHHHHHHTTSSEEEEE---TT---SEEEEE--SSHHHHHHHHHHHHHHHHHHT-TTS-----SS-HHHHHHH-SGGG----HHHHHHHHHHHHHSPP--S--PPPHHHHHHHHHHHHHHHHHTT-GGGGGGTTT-----------S-HHHHHHHHHHHHTTS--

Solvent-accessible surface area (backbone atoms only — not comparable to full-atom values): 10906 Å² total; per-residu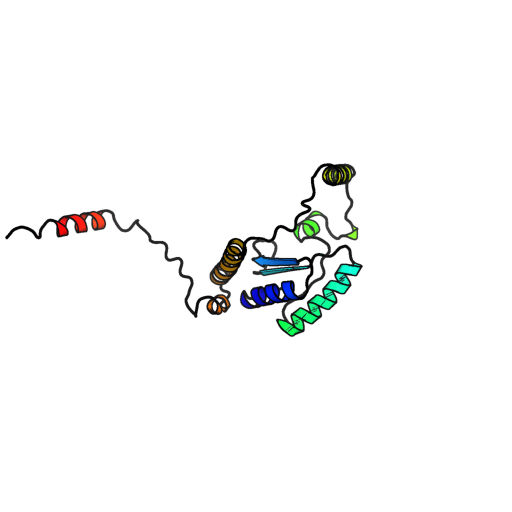e (Å²): 60,37,90,42,55,56,48,43,52,52,48,52,52,50,47,61,75,66,74,54,59,64,53,69,48,72,46,82,53,90,90,49,96,53,66,33,42,68,47,77,66,61,83,54,68,71,50,38,53,57,49,44,55,54,49,46,54,46,41,39,72,75,75,36,71,82,48,54,77,83,85,75,85,76,55,71,66,54,38,70,77,54,44,60,80,92,68,61,75,84,48,75,65,54,55,50,50,53,51,49,46,68,74,69,52,83,73,82,85,68,86,78,74,77,53,68,69,57,53,50,53,53,53,50,49,43,42,52,47,22,58,76,69,71,34,74,57,34,27,76,80,45,82,69,46,81,89,74,85,74,77,86,74,81,81,73,48,75,71,62,64,54,59,60,58,58,66,70,70,73,77,82,85,132

Mean predicted aligned error: 7.95 Å